Protein AF-F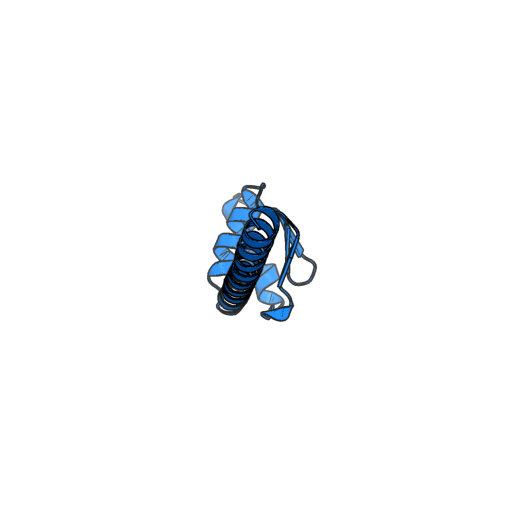7ZE40-F1 (afdb_monomer)

Foldseek 3Di:
DDLLVVLVVVLVVLVVVVWALVQWDDDPQWIGGPRDIAGVVDPSSVSNLVVNCVDVRSVVNVVVVVVVVVVVVVVVVVVVVVVVVVVVD

Structure (mmCIF, N/CA/C/O backbone):
data_AF-F7ZE40-F1
#
_entry.id   AF-F7ZE40-F1
#
loop_
_atom_site.group_PDB
_atom_site.id
_atom_site.type_symbol
_atom_site.label_atom_id
_atom_site.label_alt_id
_atom_site.label_comp_id
_atom_site.label_asym_id
_atom_site.label_entity_id
_atom_site.label_seq_id
_atom_site.pdbx_PDB_ins_code
_atom_site.Cartn_x
_atom_site.Cartn_y
_atom_site.Cartn_z
_atom_site.occupancy
_atom_site.B_iso_or_equiv
_atom_site.auth_seq_id
_atom_site.auth_comp_id
_atom_site.auth_asym_id
_atom_site.auth_atom_id
_atom_site.pdbx_PDB_model_num
ATOM 1 N N . MET A 1 1 ? -15.933 11.909 20.122 1.00 65.44 1 MET A N 1
ATOM 2 C CA . MET A 1 1 ? -14.780 11.150 19.600 1.00 65.44 1 MET A CA 1
ATOM 3 C C . MET A 1 1 ? -14.103 12.033 18.570 1.00 65.44 1 MET A C 1
ATOM 5 O O . MET A 1 1 ? -14.814 12.554 17.715 1.00 65.44 1 MET A O 1
ATOM 9 N N . THR A 1 2 ? -12.808 12.311 18.708 1.00 87.44 2 THR A N 1
ATOM 10 C CA . THR A 1 2 ? -12.102 13.181 17.753 1.00 87.44 2 THR A CA 1
ATOM 11 C C . THR A 1 2 ? -11.857 12.441 16.431 1.00 87.44 2 THR A C 1
ATOM 13 O O . THR A 1 2 ? -11.960 11.212 16.372 1.00 87.44 2 THR A O 1
ATOM 16 N N . HIS A 1 3 ? -11.531 13.168 15.356 1.00 83.19 3 HIS A N 1
ATOM 17 C CA . HIS A 1 3 ? -11.115 12.544 14.090 1.00 83.19 3 HIS A CA 1
ATOM 18 C C . HIS A 1 3 ? -9.890 11.634 14.281 1.00 83.19 3 HIS A C 1
ATOM 20 O O . HIS A 1 3 ? -9.826 10.548 13.709 1.00 83.19 3 HIS A O 1
ATOM 26 N N . GLN A 1 4 ? -8.961 12.033 15.152 1.00 87.44 4 GLN A N 1
ATOM 27 C CA . GLN A 1 4 ? -7.773 11.254 15.478 1.00 87.44 4 GLN A CA 1
ATOM 28 C C . GLN A 1 4 ? -8.123 9.933 16.181 1.00 87.44 4 GLN A C 1
ATOM 30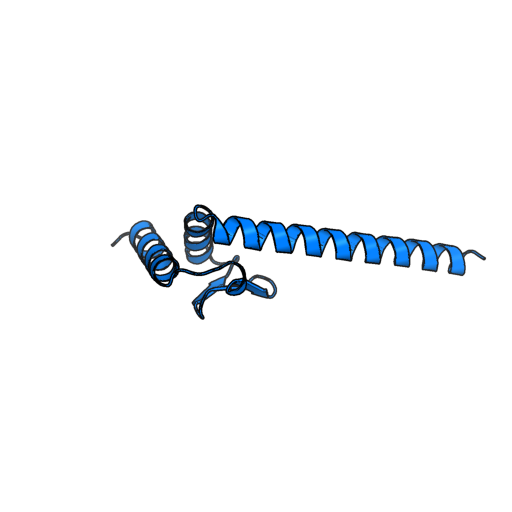 O O . GLN A 1 4 ? -7.639 8.882 15.764 1.00 87.44 4 GLN A O 1
ATOM 35 N N . ASP A 1 5 ? -9.031 9.954 17.163 1.00 91.75 5 ASP A N 1
ATOM 36 C CA . ASP A 1 5 ? -9.487 8.736 17.857 1.00 91.75 5 ASP A CA 1
ATOM 37 C C . ASP A 1 5 ? -10.160 7.749 16.892 1.00 91.75 5 ASP A C 1
ATOM 39 O O . ASP A 1 5 ? -9.960 6.534 16.974 1.00 91.75 5 ASP A O 1
ATOM 43 N N . LYS A 1 6 ? -10.949 8.270 15.943 1.00 93.88 6 LYS A N 1
ATOM 44 C CA . LYS A 1 6 ? -11.611 7.472 14.903 1.00 93.88 6 LYS A CA 1
ATOM 45 C C . LYS A 1 6 ? -10.587 6.782 13.998 1.00 93.88 6 LYS A C 1
ATOM 47 O O . LYS A 1 6 ? -10.712 5.583 13.753 1.00 93.88 6 LYS A O 1
ATOM 52 N N . ASN A 1 7 ? -9.588 7.514 13.509 1.00 95.44 7 ASN A N 1
ATOM 53 C CA . ASN A 1 7 ? -8.575 6.965 12.605 1.00 95.44 7 ASN A CA 1
ATOM 54 C C . ASN A 1 7 ? -7.666 5.959 13.326 1.00 95.44 7 ASN A C 1
ATOM 56 O O . ASN A 1 7 ? -7.415 4.880 12.791 1.00 95.44 7 ASN A O 1
ATOM 60 N N . LEU A 1 8 ? -7.289 6.230 14.579 1.00 94.69 8 LEU A N 1
ATOM 61 C CA . LEU A 1 8 ? -6.575 5.263 15.416 1.00 94.69 8 LEU A CA 1
ATOM 62 C C . LEU A 1 8 ? -7.389 3.979 15.621 1.00 94.69 8 LEU A C 1
ATOM 64 O O . LEU A 1 8 ? -6.869 2.886 15.424 1.00 94.69 8 LEU A O 1
ATOM 68 N N . THR A 1 9 ? -8.680 4.096 15.942 1.00 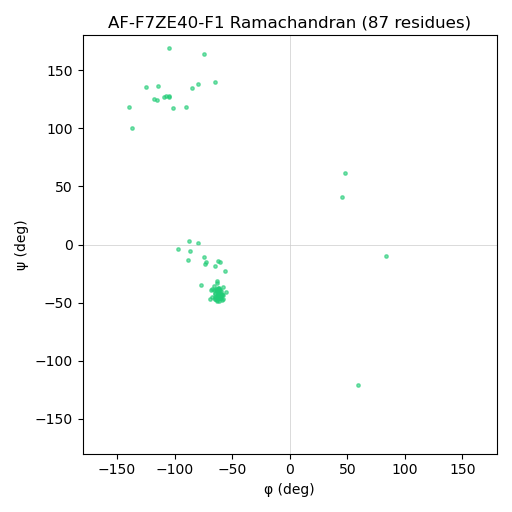95.81 9 THR A N 1
ATOM 69 C CA . THR A 1 9 ? -9.565 2.929 16.113 1.00 95.81 9 THR A CA 1
ATOM 70 C C . THR A 1 9 ? -9.636 2.086 14.839 1.00 95.81 9 THR A C 1
ATOM 72 O O . THR A 1 9 ? -9.549 0.861 14.904 1.00 95.81 9 THR A O 1
ATOM 75 N N . ARG A 1 10 ? -9.747 2.726 13.666 1.00 95.69 10 ARG A N 1
ATOM 76 C CA . ARG A 1 10 ? -9.737 2.033 12.366 1.00 95.69 10 ARG A CA 1
ATOM 77 C C . ARG A 1 10 ? -8.417 1.304 12.115 1.00 95.69 10 ARG A C 1
ATOM 79 O O . ARG A 1 10 ? -8.442 0.146 11.711 1.00 95.69 10 ARG A O 1
ATOM 86 N N . ALA A 1 11 ? -7.284 1.961 12.366 1.00 94.50 11 ALA A N 1
ATOM 87 C CA . ALA A 1 11 ? -5.963 1.362 12.190 1.00 94.50 11 ALA A CA 1
ATOM 88 C C . ALA A 1 11 ? -5.768 0.153 13.117 1.00 94.50 11 ALA A C 1
ATOM 90 O O . ALA A 1 11 ? -5.371 -0.917 12.664 1.00 94.50 11 ALA A O 1
ATOM 91 N N . LEU A 1 12 ? -6.126 0.287 14.397 1.00 94.19 12 LEU A N 1
ATOM 92 C CA . LEU A 1 12 ? -6.054 -0.808 15.367 1.00 94.19 12 LEU A CA 1
ATOM 93 C C . LEU A 1 12 ? -6.952 -1.986 14.977 1.00 94.19 12 LEU A C 1
ATOM 95 O O . LEU A 1 12 ? -6.535 -3.129 15.125 1.00 94.19 12 LEU A O 1
ATOM 99 N N . ALA A 1 13 ? -8.146 -1.726 14.436 1.00 94.44 13 ALA A N 1
ATOM 100 C CA . ALA A 1 13 ? -9.026 -2.783 13.943 1.00 94.44 13 ALA A CA 1
ATOM 101 C C . ALA A 1 13 ? -8.397 -3.573 12.782 1.00 94.44 13 ALA A C 1
ATOM 103 O O . ALA A 1 13 ? -8.554 -4.788 12.730 1.00 94.44 13 ALA A O 1
ATOM 104 N N . ILE A 1 14 ? -7.654 -2.909 11.888 1.00 94.12 14 ILE A N 1
ATOM 105 C CA . ILE A 1 14 ? -6.895 -3.572 10.815 1.00 94.12 14 ILE A CA 1
ATOM 106 C C . ILE A 1 14 ? -5.719 -4.360 11.399 1.00 94.12 14 ILE A C 1
ATOM 108 O O . ILE A 1 14 ? -5.534 -5.522 11.066 1.00 94.12 14 ILE A O 1
ATOM 112 N N . LEU A 1 15 ? -4.938 -3.777 12.310 1.00 92.00 15 LEU A N 1
ATOM 113 C CA . LEU A 1 15 ? -3.801 -4.477 12.922 1.00 92.00 15 LEU A CA 1
ATOM 114 C C . LEU A 1 15 ? -4.234 -5.703 13.737 1.00 92.00 15 LEU A C 1
ATOM 116 O O . LEU A 1 15 ? -3.526 -6.707 13.752 1.00 92.00 15 LEU A O 1
ATOM 120 N N . ALA A 1 16 ? -5.412 -5.653 14.364 1.00 93.00 16 ALA A N 1
ATOM 121 C CA . ALA A 1 16 ? -5.992 -6.775 15.097 1.00 93.00 16 ALA A CA 1
ATOM 122 C C . ALA A 1 16 ? -6.350 -7.971 14.198 1.00 93.00 16 ALA A C 1
ATOM 124 O O . ALA A 1 16 ? -6.485 -9.083 14.703 1.00 93.00 16 ALA A O 1
ATOM 125 N N . THR A 1 17 ? -6.466 -7.785 12.876 1.00 91.44 17 THR A N 1
ATOM 126 C CA . THR A 1 17 ? -6.601 -8.914 11.940 1.00 91.44 17 THR A CA 1
ATOM 127 C C . THR A 1 17 ? -5.269 -9.592 11.628 1.00 91.44 17 THR A C 1
ATOM 129 O O . THR A 1 17 ? -5.254 -10.510 10.814 1.00 91.44 17 THR A O 1
ATOM 132 N N . HIS A 1 18 ? -4.164 -9.131 12.229 1.00 88.69 18 HIS A N 1
ATOM 133 C CA . HIS A 1 18 ? -2.803 -9.614 11.989 1.00 88.69 18 HIS A CA 1
ATOM 134 C C . HIS A 1 18 ? -2.489 -9.720 10.486 1.00 88.69 18 HIS A C 1
ATOM 136 O O . HIS A 1 18 ? -2.298 -10.825 9.970 1.00 88.69 18 HIS A O 1
ATOM 142 N N . PRO A 1 19 ? -2.529 -8.589 9.753 1.00 89.25 19 PRO A N 1
ATOM 143 C CA . PRO A 1 19 ? -2.212 -8.591 8.335 1.00 89.25 19 PRO A CA 1
ATOM 144 C C . PRO A 1 19 ? -0.742 -8.963 8.132 1.00 89.25 19 PRO A C 1
ATOM 146 O O . PRO A 1 19 ? 0.125 -8.527 8.892 1.00 89.25 19 PRO A O 1
ATOM 149 N N . ASP A 1 20 ? -0.494 -9.763 7.108 1.00 89.81 20 ASP A N 1
ATOM 150 C CA . ASP A 1 20 ? 0.832 -10.130 6.624 1.00 89.81 20 ASP A CA 1
ATOM 151 C C . ASP A 1 20 ? 1.148 -9.371 5.327 1.00 89.81 20 ASP A C 1
ATOM 153 O O . ASP A 1 20 ? 0.278 -8.729 4.736 1.00 89.81 20 ASP A O 1
ATOM 157 N N . GLN A 1 21 ? 2.404 -9.425 4.881 1.00 83.12 21 GLN A N 1
ATOM 158 C CA . GLN A 1 21 ? 2.863 -8.724 3.677 1.00 83.12 21 GLN A CA 1
ATOM 159 C C . GLN A 1 21 ? 2.076 -9.062 2.385 1.00 83.12 21 GLN A C 1
ATOM 161 O O . GLN A 1 21 ? 2.062 -8.246 1.460 1.00 83.12 21 GLN A O 1
ATOM 166 N N . ASP A 1 22 ? 1.403 -10.216 2.313 1.00 87.19 22 ASP A N 1
ATOM 167 C CA . ASP A 1 22 ? 0.678 -10.675 1.120 1.00 87.19 22 ASP A CA 1
ATOM 168 C C . ASP A 1 22 ? -0.776 -10.165 1.083 1.00 87.19 22 ASP A C 1
ATOM 170 O O . ASP A 1 22 ? -1.432 -10.178 0.037 1.0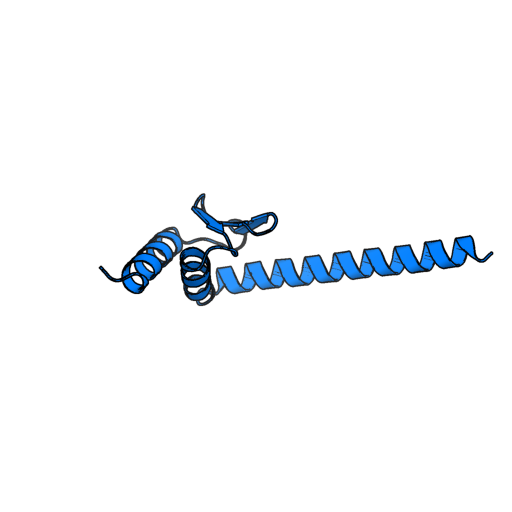0 87.19 22 ASP A O 1
ATOM 174 N N . ASP A 1 23 ? -1.282 -9.636 2.198 1.00 89.81 23 ASP A N 1
ATOM 175 C CA . ASP A 1 23 ? -2.612 -9.025 2.285 1.00 89.81 23 ASP A CA 1
ATOM 176 C C . ASP A 1 23 ? -2.713 -7.641 1.643 1.00 89.81 23 ASP A C 1
ATOM 178 O O . ASP A 1 23 ? -3.814 -7.084 1.516 1.00 89.81 23 ASP A O 1
ATOM 182 N N . PHE A 1 24 ? -1.571 -7.061 1.280 1.00 88.44 24 PHE A N 1
ATOM 183 C CA . PHE A 1 24 ? -1.460 -5.705 0.773 1.00 88.44 24 PHE A CA 1
ATOM 184 C C . PHE A 1 24 ? -1.581 -5.672 -0.739 1.00 88.44 24 PHE A C 1
ATOM 186 O O . PHE A 1 24 ? -0.734 -6.175 -1.474 1.00 88.44 24 PHE A O 1
ATOM 193 N N . THR A 1 25 ? -2.604 -4.974 -1.226 1.00 89.69 25 THR A N 1
ATOM 194 C CA . THR A 1 25 ? -2.739 -4.709 -2.660 1.00 89.69 25 THR A CA 1
ATOM 195 C C . THR A 1 25 ? -2.858 -3.222 -2.938 1.00 89.69 25 THR A C 1
ATOM 197 O O . THR A 1 25 ? -3.620 -2.501 -2.291 1.00 89.69 25 THR A O 1
ATOM 200 N N . CYS A 1 26 ? -2.124 -2.772 -3.952 1.00 87.81 26 CYS A N 1
ATOM 201 C CA . CYS A 1 26 ? -2.144 -1.397 -4.429 1.00 87.81 26 CYS A CA 1
ATOM 202 C C . CYS A 1 26 ? -2.831 -1.343 -5.796 1.00 87.81 26 CYS A C 1
ATOM 204 O O . CYS A 1 26 ? -2.460 -2.057 -6.728 1.00 87.81 26 CYS A O 1
ATOM 206 N N . ARG A 1 27 ? -3.839 -0.480 -5.937 1.00 89.81 27 ARG A N 1
ATOM 207 C CA . ARG A 1 27 ? -4.508 -0.207 -7.214 1.00 89.81 27 ARG A CA 1
ATOM 208 C C . ARG A 1 27 ? -4.729 1.291 -7.368 1.00 89.81 27 ARG A C 1
ATOM 210 O O . ARG A 1 27 ? -5.684 1.844 -6.823 1.00 89.81 27 ARG A O 1
ATOM 217 N N . GLY A 1 28 ? -3.860 1.937 -8.143 1.00 88.56 28 GLY A N 1
ATOM 218 C CA . GLY A 1 28 ? -3.874 3.391 -8.292 1.00 88.56 28 GLY A CA 1
ATOM 219 C C . GLY A 1 28 ? -3.673 4.071 -6.937 1.00 88.56 28 GLY A C 1
ATOM 220 O O . GLY A 1 28 ? -2.680 3.826 -6.263 1.00 88.56 28 GLY A O 1
ATOM 221 N N . ASN A 1 29 ? -4.640 4.889 -6.524 1.00 92.12 29 ASN A N 1
ATOM 222 C CA . ASN A 1 29 ? -4.666 5.583 -5.233 1.00 92.12 29 ASN A CA 1
ATOM 223 C C . ASN A 1 29 ? -5.293 4.767 -4.086 1.00 92.12 29 ASN A C 1
ATOM 225 O O . ASN A 1 29 ? -5.451 5.298 -2.988 1.00 92.12 29 ASN A O 1
ATOM 229 N N . ILE A 1 30 ? -5.690 3.515 -4.326 1.00 94.19 30 ILE A N 1
ATOM 230 C CA . ILE A 1 30 ? -6.325 2.662 -3.319 1.00 94.19 30 ILE A CA 1
ATOM 231 C C . ILE A 1 30 ? -5.334 1.620 -2.812 1.00 94.19 30 ILE A C 1
ATOM 233 O O . ILE A 1 30 ? -4.790 0.843 -3.598 1.00 94.19 30 ILE A O 1
ATOM 237 N N . ILE A 1 31 ? -5.186 1.554 -1.493 1.00 92.38 31 ILE A N 1
ATOM 238 C CA . ILE A 1 31 ? -4.514 0.466 -0.785 1.00 92.38 31 ILE A CA 1
ATOM 239 C C . ILE A 1 31 ? -5.597 -0.395 -0.143 1.00 92.38 31 ILE A C 1
ATOM 241 O O . ILE A 1 31 ? -6.482 0.126 0.537 1.00 92.38 31 ILE A O 1
ATOM 245 N N . SER A 1 32 ? -5.560 -1.702 -0.384 1.00 93.19 32 SER A N 1
ATOM 246 C CA . SER A 1 32 ? -6.469 -2.648 0.266 1.00 93.19 32 SER A CA 1
ATOM 247 C C . SER A 1 32 ? -5.697 -3.595 1.172 1.00 93.19 32 SER A C 1
ATOM 249 O O . SER A 1 32 ? -4.652 -4.098 0.768 1.00 93.19 32 SER A O 1
ATOM 251 N N . VAL A 1 33 ? -6.232 -3.828 2.371 1.00 91.94 33 VAL A N 1
ATOM 252 C CA . VAL A 1 33 ? -5.637 -4.671 3.418 1.00 91.94 33 VAL A CA 1
ATOM 253 C C . VAL A 1 33 ? -6.746 -5.477 4.070 1.00 91.94 33 VAL A C 1
ATOM 255 O O . VAL A 1 33 ? -7.675 -4.879 4.617 1.00 91.94 33 VAL A O 1
ATOM 258 N N . ARG A 1 34 ? -6.695 -6.814 3.990 1.00 88.44 34 ARG A N 1
ATOM 259 C CA . ARG A 1 34 ? -7.707 -7.715 4.593 1.00 88.44 34 ARG A CA 1
ATOM 260 C C . ARG A 1 34 ? -9.162 -7.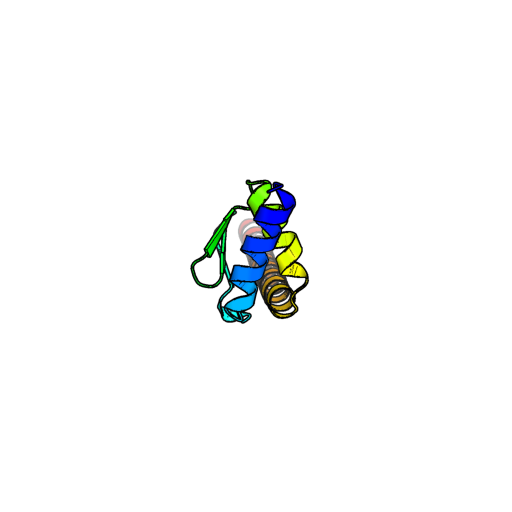258 4.323 1.00 88.44 34 ARG A C 1
ATOM 262 O O . ARG A 1 34 ? -10.025 -7.269 5.196 1.00 88.44 34 ARG A O 1
ATOM 269 N N . GLY A 1 35 ? -9.432 -6.797 3.098 1.00 85.62 35 GLY A N 1
ATOM 270 C CA . GLY A 1 35 ? -10.754 -6.326 2.651 1.00 85.62 35 GLY A CA 1
ATOM 271 C C . GLY A 1 35 ? -11.113 -4.873 3.001 1.00 85.62 35 GLY A C 1
ATOM 272 O O . GLY A 1 35 ? -12.087 -4.349 2.458 1.00 85.62 35 GLY A O 1
ATOM 273 N N . GLN A 1 36 ? -10.328 -4.188 3.834 1.00 91.94 36 GLN A N 1
ATOM 274 C CA . GLN A 1 36 ? -10.462 -2.748 4.064 1.00 91.94 36 GLN A CA 1
ATOM 275 C C . GLN A 1 36 ? -9.813 -1.975 2.921 1.00 91.94 36 GLN A C 1
ATOM 277 O O . GLN A 1 36 ? -8.731 -2.338 2.470 1.00 91.94 36 GLN A O 1
ATOM 282 N N . ARG A 1 37 ? -10.464 -0.907 2.451 1.00 95.12 37 ARG A N 1
ATOM 283 C CA . ARG A 1 37 ? -9.978 -0.067 1.347 1.00 95.12 37 ARG A CA 1
ATOM 284 C C . ARG A 1 37 ? -9.679 1.329 1.871 1.00 95.12 37 ARG A C 1
ATOM 286 O O . ARG A 1 37 ? -10.562 1.965 2.440 1.00 95.12 37 ARG A O 1
ATOM 293 N N . LEU A 1 38 ? -8.453 1.786 1.655 1.00 95.19 38 LEU A N 1
ATOM 294 C CA . LEU A 1 38 ? -7.943 3.083 2.083 1.00 95.19 38 LEU A CA 1
ATOM 295 C C . LEU A 1 38 ? -7.561 3.884 0.841 1.00 95.19 38 LEU A C 1
ATOM 297 O O . LEU A 1 38 ? -6.810 3.404 -0.010 1.00 95.19 38 LEU A O 1
ATOM 301 N N . ASN A 1 39 ? -8.111 5.086 0.710 1.00 95.75 39 ASN A N 1
ATOM 302 C CA . ASN A 1 39 ? -7.858 5.965 -0.420 1.00 95.75 39 ASN A CA 1
ATOM 303 C C . ASN A 1 39 ? -6.848 7.059 -0.055 1.00 95.75 39 ASN A C 1
ATOM 305 O O . ASN A 1 39 ? -7.135 7.940 0.749 1.00 95.75 39 ASN A O 1
ATOM 309 N N . LEU A 1 40 ? -5.703 7.068 -0.738 1.00 93.06 40 LEU A N 1
ATOM 310 C CA . LEU A 1 40 ? -4.635 8.054 -0.557 1.00 93.06 40 LEU A CA 1
ATOM 311 C C . LEU A 1 40 ? -5.058 9.505 -0.849 1.00 93.06 40 LEU A C 1
ATOM 313 O O . LEU A 1 40 ? -4.340 10.428 -0.479 1.00 93.06 40 LEU A O 1
ATOM 317 N N . THR A 1 41 ? -6.197 9.740 -1.504 1.00 96.12 41 THR A N 1
ATOM 318 C CA . THR A 1 41 ? -6.721 11.096 -1.740 1.00 96.12 41 THR A CA 1
ATOM 319 C C . THR A 1 41 ? -7.587 11.618 -0.594 1.00 9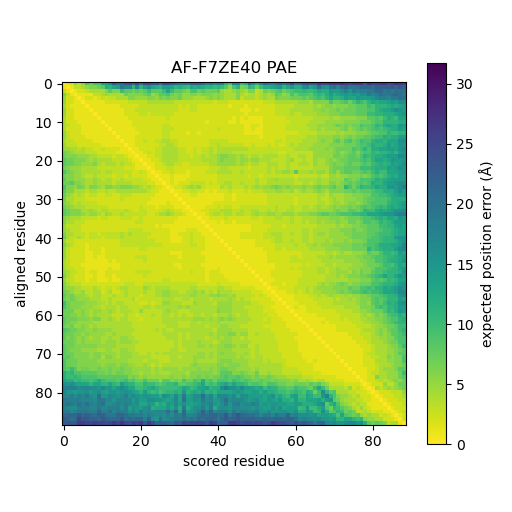6.12 41 THR A C 1
ATOM 321 O O . THR A 1 41 ? -8.028 12.762 -0.662 1.00 96.12 41 THR A O 1
ATOM 324 N N . LEU A 1 42 ? -7.887 10.797 0.419 1.00 96.38 42 LEU A N 1
ATOM 325 C CA . LEU A 1 42 ? -8.705 11.175 1.572 1.00 96.38 42 LEU A CA 1
ATOM 326 C C . LEU A 1 42 ? -7.827 11.329 2.816 1.00 96.38 42 LEU A C 1
ATOM 328 O O . LEU A 1 42 ? -7.091 10.414 3.180 1.00 96.38 42 LEU A O 1
ATOM 332 N N . ASP A 1 43 ? -7.938 12.468 3.499 1.00 96.00 43 ASP A N 1
ATOM 333 C CA . ASP A 1 43 ? -7.109 12.802 4.669 1.00 96.00 43 ASP A CA 1
ATOM 334 C C . ASP A 1 43 ? -7.248 11.782 5.802 1.00 96.00 43 ASP A C 1
ATOM 336 O O . ASP A 1 43 ? -6.247 11.328 6.350 1.00 96.00 43 ASP A O 1
ATOM 340 N N . ASP A 1 44 ? -8.482 11.361 6.098 1.00 95.88 44 ASP A N 1
ATOM 341 C CA . ASP A 1 44 ? -8.758 10.350 7.125 1.00 95.88 44 ASP A CA 1
ATOM 342 C C . ASP A 1 44 ? -8.072 9.009 6.803 1.00 95.88 44 ASP A C 1
ATOM 344 O O . ASP A 1 44 ? -7.548 8.347 7.696 1.00 95.88 44 ASP A O 1
ATOM 348 N N . ASP A 1 45 ? -8.051 8.595 5.533 1.00 96.38 45 ASP A N 1
ATOM 349 C CA . ASP A 1 45 ? -7.444 7.323 5.125 1.00 96.38 45 ASP A CA 1
ATOM 350 C C . ASP A 1 45 ? -5.918 7.406 5.082 1.00 96.38 45 ASP A C 1
ATOM 352 O O . ASP A 1 45 ? -5.247 6.441 5.450 1.00 96.38 45 ASP A O 1
ATOM 356 N N . ARG A 1 46 ? -5.362 8.564 4.705 1.00 94.88 46 ARG A N 1
ATOM 357 C CA . ARG A 1 46 ? -3.923 8.828 4.829 1.00 94.88 46 ARG A CA 1
ATOM 358 C C . ARG A 1 46 ? -3.466 8.748 6.280 1.00 94.88 46 ARG A C 1
ATOM 360 O O . ARG A 1 46 ? -2.497 8.052 6.556 1.00 94.88 46 ARG A O 1
ATOM 367 N N . ALA A 1 47 ? -4.205 9.360 7.203 1.00 95.69 47 ALA A N 1
ATOM 368 C CA . ALA A 1 47 ? -3.895 9.284 8.628 1.00 95.69 47 ALA A CA 1
ATOM 369 C C . ALA A 1 47 ? -3.950 7.840 9.162 1.00 95.69 47 ALA A C 1
ATOM 371 O O . ALA A 1 47 ? -3.123 7.450 9.982 1.00 95.69 47 ALA A O 1
ATOM 372 N N . VAL A 1 48 ? -4.894 7.017 8.687 1.00 95.50 48 VAL A N 1
ATOM 373 C CA . VAL A 1 48 ? -4.919 5.580 9.017 1.00 95.50 48 VAL A CA 1
ATOM 374 C C . VAL A 1 48 ? -3.665 4.882 8.487 1.00 95.50 48 VAL A C 1
ATOM 376 O O . VAL A 1 48 ? -3.021 4.154 9.238 1.00 95.50 48 VAL A O 1
ATOM 379 N N . LEU A 1 49 ? -3.297 5.112 7.224 1.00 92.94 49 LEU A N 1
ATOM 380 C CA . LEU A 1 49 ? -2.107 4.513 6.616 1.00 92.94 49 LEU A CA 1
ATOM 381 C C . LEU A 1 49 ? -0.821 4.904 7.347 1.00 92.94 49 LEU A C 1
ATOM 383 O O . LEU A 1 49 ? -0.005 4.030 7.611 1.00 92.94 49 LEU A O 1
ATOM 387 N N . GLU A 1 50 ? -0.663 6.169 7.738 1.00 92.88 50 GLU A N 1
ATOM 388 C CA . GLU A 1 50 ? 0.492 6.637 8.519 1.00 92.88 50 GLU A CA 1
ATOM 389 C C . GLU A 1 50 ? 0.676 5.842 9.819 1.00 92.88 50 GLU A C 1
ATOM 391 O O . GLU A 1 50 ? 1.795 5.456 10.154 1.00 92.88 50 GLU A O 1
ATOM 396 N N . ILE A 1 51 ? -0.417 5.529 10.523 1.00 93.44 51 ILE A N 1
ATOM 397 C CA . ILE A 1 51 ? -0.370 4.686 11.726 1.00 93.44 51 ILE A CA 1
ATOM 398 C C . ILE A 1 51 ? 0.026 3.256 11.355 1.00 93.44 51 ILE A C 1
ATOM 400 O O . ILE A 1 51 ? 0.875 2.655 12.013 1.00 93.44 51 ILE A O 1
ATOM 404 N N . LEU A 1 52 ? -0.572 2.702 10.300 1.00 92.56 52 LEU A N 1
ATOM 405 C CA . LEU A 1 52 ? -0.300 1.333 9.870 1.00 92.56 52 LEU A CA 1
ATOM 406 C C . LEU A 1 52 ? 1.155 1.128 9.424 1.00 92.56 52 LEU A C 1
ATOM 408 O O . LEU A 1 52 ? 1.712 0.066 9.679 1.00 92.56 52 LEU A O 1
ATOM 412 N N . MET A 1 53 ? 1.805 2.152 8.863 1.00 89.81 53 MET A N 1
ATOM 413 C CA . MET A 1 53 ? 3.224 2.113 8.484 1.00 89.81 53 MET A CA 1
ATOM 414 C C . MET A 1 53 ? 4.184 1.897 9.664 1.00 89.81 53 MET A C 1
ATOM 416 O O . MET A 1 53 ? 5.348 1.571 9.446 1.00 89.81 53 MET A O 1
ATOM 420 N N . THR A 1 54 ? 3.727 2.050 10.911 1.00 88.31 54 THR A N 1
ATOM 421 C CA . THR A 1 54 ? 4.528 1.692 12.098 1.00 88.31 54 THR A CA 1
ATOM 422 C C . THR A 1 54 ? 4.659 0.178 12.298 1.00 88.31 54 THR A C 1
ATOM 424 O O . THR A 1 54 ? 5.512 -0.273 13.063 1.00 88.31 54 THR A O 1
ATOM 427 N N . ASN A 1 55 ? 3.833 -0.619 11.616 1.00 89.06 55 ASN A N 1
ATOM 428 C CA . ASN A 1 55 ? 3.910 -2.071 11.618 1.00 89.06 55 ASN A CA 1
ATOM 429 C C . ASN A 1 55 ? 4.929 -2.567 10.574 1.00 89.06 55 ASN A C 1
ATOM 431 O O . ASN A 1 55 ? 4.935 -2.119 9.428 1.00 89.06 55 ASN A O 1
ATOM 435 N N . ALA A 1 56 ? 5.780 -3.519 10.969 1.00 86.81 56 ALA A N 1
ATOM 436 C CA . ALA A 1 56 ? 6.866 -4.013 10.123 1.00 86.81 56 ALA A CA 1
ATOM 437 C C . ALA A 1 56 ? 6.375 -4.675 8.823 1.00 86.81 56 ALA A C 1
ATOM 439 O O . ALA A 1 56 ? 6.969 -4.438 7.774 1.00 86.81 56 ALA A O 1
ATOM 440 N N . GLU A 1 57 ? 5.268 -5.423 8.862 1.00 88.25 57 GLU A N 1
ATOM 441 C CA . GLU A 1 57 ? 4.708 -6.105 7.684 1.00 88.25 57 GLU A CA 1
ATOM 442 C C . GLU A 1 57 ? 4.253 -5.105 6.615 1.00 88.25 57 GLU A C 1
ATOM 444 O O . GLU A 1 57 ? 4.513 -5.293 5.426 1.00 88.25 57 GLU A O 1
ATOM 449 N N . PHE A 1 58 ? 3.667 -3.978 7.035 1.00 86.00 58 PHE A N 1
ATOM 450 C CA . PHE A 1 58 ? 3.344 -2.872 6.129 1.00 86.00 58 PHE A CA 1
ATOM 451 C C . PHE A 1 58 ? 4.606 -2.274 5.498 1.00 86.00 58 PHE A C 1
ATOM 453 O O . PHE A 1 58 ? 4.635 -2.009 4.295 1.00 86.00 58 PHE A O 1
ATOM 460 N N . GLY A 1 59 ? 5.663 -2.078 6.292 1.00 84.88 59 GLY A N 1
ATOM 461 C CA . GLY A 1 59 ? 6.948 -1.582 5.798 1.00 84.88 59 GLY A CA 1
ATOM 462 C C . GLY A 1 59 ? 7.592 -2.516 4.768 1.00 84.88 59 GLY A C 1
ATOM 463 O O . GLY A 1 59 ? 8.082 -2.049 3.734 1.00 84.88 59 GLY A O 1
ATOM 464 N N . TYR A 1 60 ? 7.541 -3.831 5.002 1.00 87.81 60 TYR A N 1
ATOM 465 C CA . TYR A 1 60 ? 8.047 -4.832 4.060 1.00 87.81 60 TYR A CA 1
ATOM 466 C C . TYR A 1 60 ? 7.257 -4.839 2.752 1.00 87.81 60 TYR A C 1
ATOM 468 O O . TYR A 1 60 ? 7.864 -4.760 1.681 1.00 87.81 60 TYR A O 1
ATOM 476 N N . ALA A 1 61 ? 5.923 -4.838 2.824 1.00 87.25 61 ALA A N 1
ATOM 477 C CA . ALA A 1 61 ? 5.072 -4.797 1.640 1.00 87.25 61 ALA A CA 1
ATOM 478 C C . ALA A 1 61 ? 5.355 -3.555 0.777 1.00 87.25 61 ALA A C 1
ATOM 480 O O . ALA A 1 61 ? 5.548 -3.665 -0.434 1.00 87.25 61 ALA A O 1
ATOM 481 N N . VAL A 1 62 ? 5.447 -2.368 1.387 1.00 86.06 62 VAL A N 1
ATOM 482 C CA . VAL A 1 62 ? 5.769 -1.125 0.661 1.00 86.06 62 VAL A CA 1
ATOM 483 C C . VAL A 1 62 ? 7.153 -1.192 0.012 1.00 86.06 62 VAL A C 1
ATOM 485 O O . VAL A 1 62 ? 7.288 -0.830 -1.157 1.00 86.06 62 VAL A O 1
ATOM 488 N N . THR A 1 63 ? 8.157 -1.708 0.725 1.00 88.62 63 THR A N 1
ATOM 489 C CA . THR A 1 63 ? 9.513 -1.888 0.178 1.00 88.62 63 THR A CA 1
ATOM 490 C C . THR A 1 63 ? 9.507 -2.805 -1.047 1.00 88.62 63 THR A C 1
ATOM 492 O O . THR A 1 63 ? 10.127 -2.488 -2.064 1.00 88.62 63 THR A O 1
ATOM 495 N N . TYR A 1 64 ? 8.766 -3.916 -0.992 1.00 88.88 64 TYR A N 1
ATOM 496 C CA . TYR A 1 64 ? 8.615 -4.829 -2.125 1.00 88.88 64 TYR A CA 1
ATOM 497 C C . TYR A 1 64 ? 8.022 -4.121 -3.354 1.00 88.88 64 TYR A C 1
ATOM 499 O O . TYR A 1 64 ? 8.579 -4.211 -4.452 1.00 88.88 64 TYR A O 1
ATOM 507 N N . TRP A 1 65 ? 6.937 -3.358 -3.175 1.00 87.75 65 TRP A N 1
ATOM 508 C CA . TRP A 1 65 ? 6.310 -2.605 -4.267 1.00 87.75 65 TRP A CA 1
ATOM 509 C C . TRP A 1 65 ? 7.238 -1.542 -4.865 1.00 87.75 65 TRP A C 1
ATOM 511 O O . TRP A 1 65 ? 7.254 -1.364 -6.084 1.00 87.75 65 TRP A O 1
ATOM 521 N N . GLU A 1 66 ? 8.029 -0.852 -4.039 1.00 90.00 66 GLU A N 1
ATOM 522 C CA . GLU A 1 66 ? 9.021 0.117 -4.512 1.00 90.00 66 GLU A CA 1
ATOM 523 C C . GLU A 1 66 ? 10.094 -0.554 -5.379 1.00 90.00 66 GLU A C 1
ATOM 525 O O . GLU A 1 66 ? 10.406 -0.072 -6.474 1.00 90.00 66 GLU A O 1
ATOM 530 N N . MET A 1 67 ? 10.619 -1.697 -4.928 1.00 92.62 67 MET A N 1
ATOM 531 C CA . MET A 1 67 ? 11.603 -2.474 -5.681 1.00 92.62 67 MET A CA 1
ATOM 532 C C . MET A 1 67 ? 11.040 -2.959 -7.020 1.00 92.62 67 MET A C 1
ATOM 534 O O . MET A 1 67 ? 11.670 -2.735 -8.055 1.00 92.62 67 MET A O 1
ATOM 538 N N . ALA A 1 68 ? 9.839 -3.543 -7.021 1.00 90.56 68 ALA A N 1
ATOM 539 C CA . ALA A 1 68 ? 9.178 -4.006 -8.239 1.00 90.56 68 ALA A CA 1
ATOM 540 C C . ALA A 1 68 ? 8.921 -2.850 -9.223 1.00 90.56 68 ALA A C 1
ATOM 542 O O . ALA A 1 68 ? 9.202 -2.959 -10.417 1.00 90.56 68 ALA A O 1
ATOM 543 N N . ALA A 1 69 ? 8.449 -1.700 -8.731 1.00 90.94 69 ALA A N 1
ATOM 544 C CA . ALA A 1 69 ? 8.236 -0.519 -9.564 1.00 90.94 69 ALA A CA 1
ATOM 545 C C . ALA A 1 69 ? 9.545 0.003 -10.176 1.00 90.94 69 ALA A C 1
ATOM 547 O O . ALA A 1 69 ? 9.563 0.411 -11.339 1.00 90.94 69 ALA A O 1
ATOM 548 N N . LYS A 1 70 ? 10.643 -0.011 -9.412 1.00 95.25 70 LYS A N 1
ATOM 549 C CA . LYS A 1 70 ? 11.971 0.368 -9.906 1.00 95.25 70 LYS A CA 1
ATOM 550 C C . LYS A 1 70 ? 12.452 -0.581 -11.002 1.00 95.25 70 LYS A C 1
ATOM 552 O O . LYS A 1 70 ? 12.934 -0.116 -12.031 1.00 95.25 70 LYS A O 1
ATOM 557 N N . GLU A 1 71 ? 12.298 -1.884 -10.803 1.00 95.81 71 GLU A N 1
ATOM 558 C CA . GLU A 1 71 ? 12.685 -2.896 -11.787 1.00 95.81 71 GLU A CA 1
ATOM 559 C C . GLU A 1 71 ? 11.905 -2.744 -13.101 1.00 95.81 71 GLU A C 1
ATOM 561 O O . GLU A 1 71 ? 12.511 -2.677 -14.171 1.00 95.81 71 GLU A O 1
ATOM 566 N N . LEU A 1 72 ? 10.583 -2.562 -13.024 1.00 94.38 72 LEU A N 1
ATOM 567 C CA . LEU A 1 72 ? 9.741 -2.328 -14.202 1.00 94.38 72 LEU A CA 1
ATOM 568 C C . LEU A 1 72 ? 10.150 -1.066 -14.975 1.00 94.38 72 LEU A C 1
ATOM 570 O O . LEU A 1 72 ? 10.188 -1.081 -16.206 1.00 94.38 72 LEU A O 1
ATOM 574 N N . ARG A 1 73 ? 10.505 0.020 -14.276 1.00 94.00 73 ARG A N 1
ATOM 575 C CA . ARG A 1 73 ? 11.012 1.245 -14.923 1.00 94.00 73 ARG A CA 1
ATOM 576 C C . ARG A 1 73 ? 12.357 1.017 -15.607 1.00 94.00 73 ARG A C 1
ATOM 578 O O . ARG A 1 73 ? 12.568 1.530 -16.701 1.00 94.00 73 ARG A O 1
ATOM 585 N N . ASN A 1 74 ? 13.252 0.233 -15.006 1.00 95.00 74 ASN A N 1
ATOM 586 C CA . ASN A 1 74 ? 14.530 -0.108 -15.634 1.00 95.00 74 ASN A CA 1
ATOM 587 C C . ASN A 1 74 ? 14.318 -0.894 -16.937 1.00 95.00 74 ASN A C 1
ATOM 589 O O . ASN A 1 74 ? 14.947 -0.579 -17.944 1.00 95.00 74 ASN A O 1
ATOM 593 N N . MET A 1 75 ? 13.400 -1.867 -16.938 1.00 94.50 75 MET A N 1
ATOM 594 C CA . MET A 1 75 ? 13.037 -2.625 -18.143 1.00 94.50 75 MET A CA 1
ATOM 595 C C . MET A 1 75 ? 12.434 -1.719 -19.225 1.00 94.50 75 MET A C 1
ATOM 597 O O . MET A 1 75 ? 12.807 -1.819 -20.393 1.00 94.50 75 MET A O 1
ATOM 601 N N . GLN A 1 76 ? 11.543 -0.799 -18.840 1.00 91.81 76 GLN A N 1
ATOM 602 C CA . GLN A 1 76 ? 10.949 0.175 -19.757 1.00 91.81 76 GLN A CA 1
ATOM 603 C C . GLN A 1 76 ? 12.008 1.076 -20.412 1.00 91.81 76 GLN A C 1
ATOM 605 O O . GLN A 1 76 ? 11.939 1.329 -21.617 1.00 91.81 76 GLN A O 1
ATOM 610 N N . ASN A 1 77 ? 12.982 1.553 -19.635 1.00 91.31 77 ASN A N 1
ATOM 611 C CA . ASN A 1 77 ? 14.059 2.402 -20.142 1.00 91.31 77 ASN A CA 1
ATOM 612 C C . ASN A 1 77 ? 14.950 1.645 -21.130 1.00 91.31 77 ASN A C 1
ATOM 614 O O . ASN A 1 77 ? 15.184 2.144 -22.226 1.00 91.31 77 ASN A O 1
ATOM 618 N N . ALA A 1 78 ? 15.366 0.423 -20.782 1.00 90.50 78 ALA A N 1
ATOM 619 C CA . ALA A 1 78 ? 16.188 -0.412 -21.656 1.00 90.50 78 ALA A CA 1
ATOM 620 C C . ALA A 1 78 ? 15.506 -0.671 -23.010 1.00 90.50 78 ALA A C 1
ATOM 622 O O . ALA A 1 78 ? 16.131 -0.542 -24.059 1.00 90.50 78 ALA A O 1
ATOM 623 N N . TRP A 1 79 ? 14.202 -0.962 -22.995 1.00 89.50 79 TRP A N 1
ATOM 624 C CA . TRP A 1 79 ? 13.430 -1.127 -24.226 1.00 89.50 79 TRP A CA 1
ATOM 625 C C . TRP A 1 79 ? 13.334 0.173 -25.038 1.00 89.50 79 TRP A C 1
ATOM 627 O O . TRP A 1 79 ? 13.488 0.162 -26.256 1.00 89.50 79 TRP A O 1
ATOM 637 N N . SER A 1 80 ? 13.121 1.308 -24.367 1.00 87.56 80 SER A N 1
ATOM 638 C CA . SER A 1 80 ? 13.019 2.613 -25.036 1.00 87.56 80 SER A CA 1
ATOM 639 C C . SER A 1 80 ? 14.329 3.006 -25.731 1.00 87.56 80 SER A C 1
ATOM 641 O O . SER A 1 80 ? 14.301 3.542 -26.837 1.00 87.56 80 SER A O 1
ATOM 643 N N . GLU A 1 81 ? 15.474 2.719 -25.108 1.00 87.62 81 GLU A N 1
ATOM 644 C CA . GLU A 1 81 ? 16.802 2.932 -25.698 1.00 87.62 81 GLU A CA 1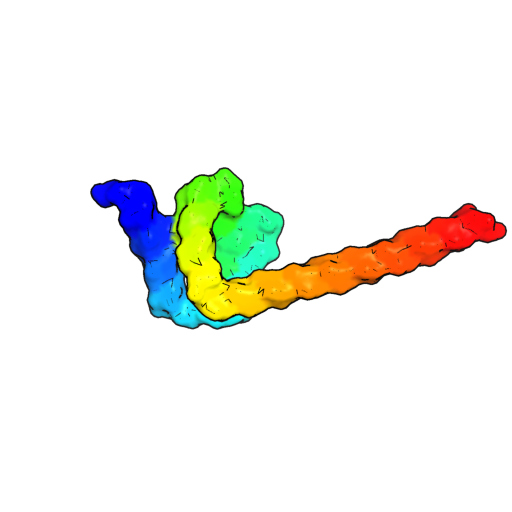
ATOM 645 C C . GLU A 1 81 ? 17.037 2.036 -26.924 1.00 87.62 81 GLU A C 1
ATOM 647 O O . GLU A 1 81 ? 17.533 2.511 -27.948 1.00 87.62 81 GLU A O 1
ATOM 652 N N . GLU A 1 82 ? 16.636 0.763 -26.851 1.00 84.94 82 GLU A N 1
ATOM 653 C CA . GLU A 1 82 ? 16.753 -0.185 -27.964 1.00 84.94 82 GLU A CA 1
ATOM 654 C C . GLU A 1 82 ? 15.922 0.250 -29.184 1.00 84.94 82 GLU A C 1
ATOM 656 O O . GLU A 1 82 ? 16.413 0.233 -30.315 1.00 84.94 82 GLU A O 1
ATOM 661 N N . GLU A 1 83 ? 14.679 0.688 -28.973 1.00 83.69 83 GLU A N 1
ATOM 662 C CA . GLU A 1 83 ? 13.804 1.158 -30.055 1.00 83.69 83 GLU A CA 1
ATOM 663 C C . GLU A 1 83 ? 14.302 2.463 -30.689 1.00 83.69 83 GLU A C 1
ATOM 665 O O . GLU A 1 83 ? 14.274 2.610 -31.915 1.00 83.69 83 GLU A O 1
ATOM 670 N N . LEU A 1 84 ? 14.837 3.390 -29.886 1.00 78.25 84 LEU A N 1
ATOM 671 C CA . LEU A 1 84 ? 15.479 4.599 -30.407 1.00 78.25 84 LEU A CA 1
ATOM 672 C C . LEU A 1 84 ? 16.678 4.254 -31.298 1.00 78.25 84 LEU A C 1
ATOM 674 O O . LEU A 1 84 ? 16.797 4.806 -32.393 1.00 78.25 84 LEU A O 1
ATOM 678 N N . ALA A 1 85 ? 17.524 3.310 -30.878 1.00 80.81 85 ALA A N 1
ATOM 679 C CA . ALA A 1 85 ? 18.675 2.868 -31.664 1.00 80.81 85 ALA A CA 1
ATOM 680 C C . ALA A 1 85 ? 18.266 2.217 -32.997 1.00 80.81 85 ALA A C 1
ATOM 682 O O . ALA A 1 85 ? 18.890 2.494 -34.021 1.00 80.81 85 ALA A O 1
ATOM 683 N N . LYS A 1 86 ? 17.195 1.410 -33.013 1.00 80.44 86 LYS A N 1
ATOM 684 C CA . LYS A 1 86 ? 16.643 0.820 -34.249 1.00 80.44 86 LYS A CA 1
ATOM 685 C C . LYS A 1 86 ? 16.067 1.865 -35.200 1.00 80.44 86 LYS A C 1
ATOM 687 O O . LYS A 1 86 ? 16.181 1.702 -36.405 1.00 80.44 86 LYS A O 1
ATOM 692 N N . SER A 1 87 ? 15.449 2.925 -34.677 1.00 74.81 87 SER A N 1
ATOM 693 C CA . SER A 1 87 ? 14.865 3.995 -35.500 1.00 74.81 87 SER A CA 1
ATOM 694 C C . SER A 1 87 ? 15.900 4.935 -36.138 1.00 74.81 87 SER A C 1
ATOM 696 O O . SER A 1 87 ? 15.566 5.669 -37.066 1.00 74.81 87 SER A O 1
ATOM 698 N N . ALA A 1 88 ? 17.140 4.925 -35.636 1.00 69.00 88 ALA A N 1
ATOM 699 C CA . ALA A 1 88 ? 18.245 5.763 -36.102 1.00 69.00 88 ALA A CA 1
ATOM 700 C C . ALA A 1 88 ? 19.195 5.057 -37.095 1.00 69.00 88 ALA A C 1
ATOM 702 O O . ALA A 1 88 ? 20.133 5.696 -37.578 1.00 69.00 88 ALA A O 1
ATOM 703 N N . ALA A 1 89 ? 18.972 3.767 -37.368 1.00 63.03 89 AL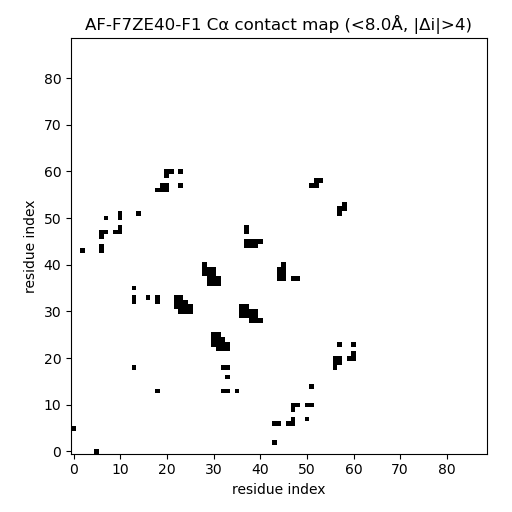A A N 1
ATOM 704 C CA . ALA A 1 89 ? 19.733 2.931 -38.301 1.00 63.03 89 ALA A CA 1
ATOM 705 C C . ALA A 1 89 ? 18.959 2.707 -39.608 1.00 63.03 89 ALA A C 1
ATOM 707 O O . ALA A 1 89 ? 19.625 2.641 -40.667 1.00 63.03 89 ALA A O 1
#

Mean predicted aligned error: 5.65 Å

pLDDT: mean 89.78, std 6.24, range [63.03, 96.38]

Solvent-accessible surface area (backbone atoms only — not comparable to full-atom values): 4998 Å² total; per-residue (Å²): 132,54,74,65,57,52,29,51,52,54,33,49,58,52,55,72,67,63,67,52,48,83,44,60,46,80,57,89,60,33,41,31,46,86,88,45,78,36,38,65,88,36,70,66,36,38,55,20,48,61,59,45,53,75,38,67,41,51,45,51,35,52,50,52,53,53,52,52,54,51,52,54,50,52,53,52,48,55,51,52,53,52,53,53,56,62,76,76,108

Nearest PDB structures (foldseek):
  1mo4-assembly1_A  TM=3.941E-01  e=2.691E+00  Mycobacterium tuberculosis
  2w55-assembly4_H  TM=5.040E-01  e=7.811E+00  Rhodobacter capsulatus
  3cmu-assembly1_A  TM=2.910E-01  e=3.754E+00  unclassified

Secondary structure (DSSP, 8-state):
--HHHHHHHHHHHHHTT---GGGEEEETTEEEETTEEEETTSHHHHHHHHHHTTSHHHHHHHHHHHHHHHHHHHHHHHHHHHHHHHHT-

Or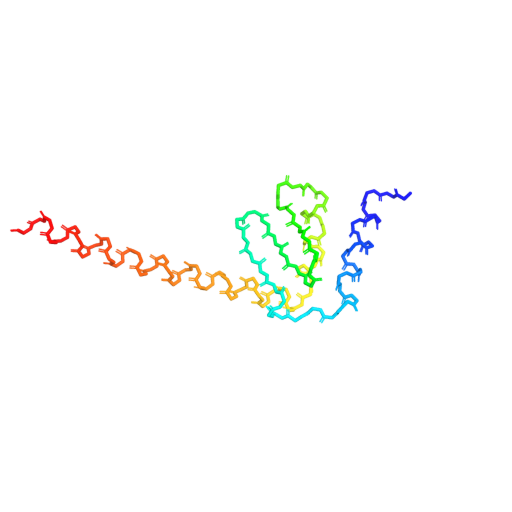ganism: Roseobacter litoralis (strain ATCC 49566 / DSM 6996 / JCM 21268 / NBRC 15278 / OCh 149) (NCBI:txid391595)

Sequence (89 aa):
MTHQDKNLTRALAILATHPDQDDFTCRGNIISVRGQRLNLTLDDDRAVLEILMTNAEFGYAVTYWEMAAKELRNMQNAWSEEELAKSAA

Radius of gyration: 18.18 Å; Cα contacts (8 Å, |Δi|>4): 69; chains: 1; bounding box: 34×24×58 Å